Protein AF-A0A562QCH7-F1 (afdb_monomer_lite)

pLDDT: mean 88.37, std 5.82, range [64.56, 94.69]

Foldseek 3Di:
DDWDDAPQKIWAWFWDDDPPFIWIWIWMDGNVDPDIDTDTPPPVDTDPDRVVSSVRNVVVVVVFPHADPVGHTDD

Radius of gyration: 11.99 Å; chains: 1; bounding box: 32×20×31 Å

Organism: NCBI:txid459528

Sequence (75 aa):
MSLRIFGDHRAWASAIESEHSIEAFIAVQGQGKQDEVLHRVAQDRTFRHLLEAEQAADEILQRITGITQDGQLLF

Structure (mmCIF, N/CA/C/O backbone):
data_AF-A0A562QCH7-F1
#
_entry.id   AF-A0A562QCH7-F1
#
loop_
_atom_site.group_PDB
_atom_site.id
_atom_site.type_symbol
_atom_site.label_atom_id
_atom_site.label_alt_id
_atom_site.label_comp_id
_atom_site.label_asym_id
_atom_site.label_entity_id
_atom_site.label_seq_id
_atom_site.pdbx_PDB_ins_code
_atom_site.Cartn_x
_atom_site.Cartn_y
_atom_site.Cartn_z
_atom_site.occupancy
_atom_site.B_iso_or_equiv
_atom_site.auth_seq_id
_atom_site.auth_comp_id
_atom_site.auth_asym_id
_atom_site.auth_atom_id
_atom_site.pdbx_PDB_model_num
ATOM 1 N N . MET A 1 1 ? 2.513 11.685 -3.595 1.00 64.56 1 MET A N 1
ATOM 2 C CA . MET A 1 1 ? 1.993 10.923 -2.445 1.00 64.56 1 MET A CA 1
ATOM 3 C C . MET A 1 1 ? 0.557 11.306 -2.148 1.00 64.56 1 MET A C 1
ATOM 5 O O . MET A 1 1 ? 0.291 12.435 -1.743 1.00 64.56 1 MET A O 1
ATOM 9 N N . SER A 1 2 ? -0.357 10.362 -2.354 1.00 82.56 2 SER A N 1
ATOM 10 C CA . SER A 1 2 ? -1.777 10.493 -2.022 1.00 82.56 2 SER A CA 1
ATOM 11 C C . SER A 1 2 ? -2.069 9.832 -0.677 1.00 82.56 2 SER A C 1
ATOM 13 O O . SER A 1 2 ? -1.554 8.751 -0.397 1.00 82.56 2 SER A O 1
ATOM 15 N N . LEU A 1 3 ? -2.903 10.471 0.145 1.00 89.88 3 LEU A N 1
ATOM 16 C CA . LEU A 1 3 ? -3.322 9.998 1.467 1.00 89.88 3 LEU A CA 1
ATOM 17 C C . LEU A 1 3 ? -4.846 9.850 1.489 1.00 89.88 3 LEU A C 1
ATOM 19 O O . LEU A 1 3 ? -5.567 10.766 1.095 1.00 89.88 3 LEU A O 1
ATOM 23 N N . ARG A 1 4 ? -5.340 8.727 2.007 1.00 92.44 4 ARG A N 1
ATOM 24 C CA . ARG A 1 4 ? -6.760 8.486 2.277 1.00 92.44 4 ARG A CA 1
ATOM 25 C C . ARG A 1 4 ? -6.971 8.117 3.740 1.00 92.44 4 ARG A C 1
ATOM 27 O O . ARG A 1 4 ? -6.124 7.484 4.367 1.00 92.44 4 ARG A O 1
ATOM 34 N N . ILE A 1 5 ? -8.114 8.527 4.281 1.00 91.56 5 ILE A N 1
ATOM 35 C CA . ILE A 1 5 ? -8.505 8.273 5.670 1.00 91.56 5 ILE A CA 1
ATOM 36 C C . ILE A 1 5 ? -9.715 7.339 5.664 1.00 91.56 5 ILE A C 1
ATOM 38 O O . ILE A 1 5 ? -10.701 7.600 4.976 1.00 91.56 5 ILE A O 1
ATOM 42 N N . PHE A 1 6 ? -9.627 6.262 6.437 1.00 90.25 6 PHE A N 1
ATOM 43 C CA . PHE A 1 6 ? -10.627 5.211 6.582 1.00 90.25 6 PHE A CA 1
ATOM 44 C C . PHE A 1 6 ? -10.971 5.052 8.066 1.00 90.25 6 PHE A C 1
ATOM 46 O O . PHE A 1 6 ? -10.385 4.229 8.771 1.00 90.25 6 PHE A O 1
ATOM 53 N N . GLY A 1 7 ? -11.898 5.880 8.556 1.00 88.75 7 GLY A N 1
ATOM 54 C CA . GLY A 1 7 ? -12.203 5.958 9.988 1.00 88.75 7 GLY A CA 1
ATOM 55 C C . GLY A 1 7 ? -10.951 6.335 10.783 1.00 88.75 7 GLY A C 1
ATOM 56 O O . GLY A 1 7 ? -10.353 7.377 10.524 1.00 88.75 7 GLY A O 1
ATOM 57 N N . ASP A 1 8 ? -10.530 5.448 11.683 1.00 89.25 8 ASP A N 1
ATOM 58 C CA . ASP A 1 8 ? -9.329 5.619 12.510 1.00 89.25 8 ASP A CA 1
ATOM 59 C C . ASP A 1 8 ? -8.025 5.210 11.800 1.00 89.25 8 ASP A C 1
ATOM 61 O O . ASP A 1 8 ? -6.959 5.246 12.406 1.00 89.25 8 ASP A O 1
ATOM 65 N N . HIS A 1 9 ? -8.070 4.801 10.530 1.00 91.12 9 HIS A N 1
ATOM 66 C CA . HIS A 1 9 ? -6.883 4.402 9.772 1.00 91.12 9 HIS A CA 1
ATOM 67 C C . HIS A 1 9 ? -6.518 5.435 8.711 1.00 91.12 9 HIS A C 1
ATOM 69 O O . HIS A 1 9 ? -7.372 6.016 8.043 1.00 91.12 9 HIS A O 1
ATOM 75 N N . ARG A 1 10 ? -5.220 5.632 8.514 1.00 92.25 10 ARG A N 1
ATOM 76 C CA . ARG A 1 10 ? -4.650 6.408 7.415 1.00 92.25 10 ARG A CA 1
ATOM 77 C C . ARG A 1 10 ? -3.941 5.456 6.479 1.00 92.25 10 ARG A C 1
ATOM 79 O O . ARG A 1 10 ? -3.206 4.600 6.954 1.00 92.25 10 ARG A O 1
ATOM 86 N N . ALA A 1 11 ? -4.145 5.621 5.181 1.00 94.31 11 ALA A N 1
ATOM 87 C CA . ALA A 1 11 ? -3.430 4.866 4.169 1.00 94.31 11 ALA A CA 1
ATOM 88 C C . ALA A 1 11 ? -2.853 5.784 3.101 1.00 94.31 11 ALA A C 1
ATOM 90 O O . ALA A 1 11 ? -3.531 6.709 2.651 1.00 94.31 11 ALA A O 1
ATOM 91 N N . TRP A 1 12 ? -1.621 5.530 2.681 1.00 94.69 12 TRP A N 1
ATOM 92 C CA . TRP A 1 12 ? -0.982 6.287 1.611 1.00 94.69 12 TRP A CA 1
ATOM 93 C C . TRP A 1 12 ? -0.201 5.390 0.665 1.00 94.69 12 TRP A C 1
ATOM 95 O O . TRP A 1 12 ? 0.286 4.320 1.035 1.00 94.69 12 TRP A O 1
ATOM 105 N N . ALA A 1 13 ? -0.101 5.857 -0.575 1.00 94.12 13 ALA A N 1
ATOM 106 C CA . ALA A 1 13 ? 0.698 5.223 -1.605 1.00 94.12 13 ALA A CA 1
ATOM 107 C C . ALA A 1 13 ? 2.183 5.469 -1.321 1.00 94.12 13 ALA A C 1
ATOM 109 O O . ALA A 1 13 ? 2.592 6.600 -1.040 1.00 94.12 13 ALA A O 1
ATOM 110 N N . SER A 1 14 ? 2.975 4.405 -1.392 1.00 93.00 14 SER A N 1
ATOM 111 C CA . SER A 1 14 ? 4.417 4.434 -1.196 1.00 93.00 14 SER A CA 1
ATOM 112 C C . SER A 1 14 ? 5.103 3.542 -2.227 1.00 93.00 14 SER A C 1
ATOM 114 O O . SER A 1 14 ? 4.552 2.530 -2.660 1.00 93.00 14 SER A O 1
ATOM 116 N N . ALA A 1 15 ? 6.314 3.912 -2.618 1.00 92.31 15 ALA A N 1
ATOM 117 C CA . ALA A 1 15 ? 7.185 3.093 -3.444 1.00 92.31 15 ALA A CA 1
ATOM 118 C C . ALA A 1 15 ? 8.473 2.841 -2.667 1.00 92.31 15 ALA A C 1
ATOM 120 O O . ALA A 1 15 ? 9.057 3.776 -2.117 1.00 92.31 15 ALA A O 1
ATOM 121 N N . ILE A 1 16 ? 8.904 1.586 -2.617 1.00 90.50 16 ILE A N 1
ATOM 122 C CA . ILE A 1 16 ? 10.133 1.196 -1.930 1.00 90.50 16 ILE A CA 1
ATOM 123 C C . ILE A 1 16 ? 11.062 0.568 -2.961 1.00 90.50 16 ILE A C 1
ATOM 125 O O . ILE A 1 16 ? 10.680 -0.340 -3.701 1.00 90.50 16 ILE A O 1
ATOM 129 N N . GLU A 1 17 ? 12.284 1.084 -3.020 1.00 89.75 17 GLU A N 1
ATOM 130 C CA . GLU A 1 17 ? 13.371 0.483 -3.782 1.00 89.75 17 GLU A CA 1
ATOM 131 C C . GLU A 1 17 ? 14.044 -0.592 -2.923 1.00 89.75 17 GLU A C 1
ATOM 133 O O . GLU A 1 17 ? 14.500 -0.326 -1.812 1.00 89.75 17 GLU A O 1
ATOM 138 N N . SER A 1 18 ? 14.068 -1.817 -3.437 1.00 83.69 18 SER A N 1
ATOM 139 C CA . SER A 1 18 ? 14.812 -2.947 -2.884 1.00 83.69 18 SER A CA 1
ATOM 140 C C . SER A 1 18 ? 16.060 -3.204 -3.735 1.00 83.69 18 SER A C 1
ATOM 142 O O . SER A 1 18 ? 16.173 -2.683 -4.844 1.00 83.69 18 SER A O 1
ATOM 144 N N . GLU A 1 19 ? 16.984 -4.049 -3.266 1.00 80.88 19 GLU A N 1
ATOM 145 C CA . GLU A 1 19 ? 18.262 -4.335 -3.950 1.00 80.88 19 GLU A CA 1
ATOM 146 C C . GLU A 1 19 ? 18.107 -4.795 -5.412 1.00 80.88 19 GLU A C 1
ATOM 148 O O . GLU A 1 19 ? 19.050 -4.703 -6.202 1.00 80.88 19 GLU A O 1
ATOM 153 N N . HIS A 1 20 ? 16.937 -5.318 -5.788 1.00 78.56 20 HIS A N 1
ATOM 154 C CA . HIS A 1 20 ? 16.706 -5.922 -7.101 1.00 78.56 20 HIS A CA 1
ATOM 155 C C . HIS A 1 20 ? 15.501 -5.365 -7.864 1.00 78.56 20 HIS A C 1
ATOM 157 O O . HIS A 1 20 ? 15.328 -5.688 -9.041 1.00 78.56 20 HIS A O 1
ATOM 163 N N . SER A 1 21 ? 14.657 -4.551 -7.231 1.00 86.75 21 SER A N 1
ATOM 164 C CA . SER A 1 21 ? 13.438 -4.045 -7.864 1.00 86.75 21 SER A CA 1
ATOM 165 C C . SER A 1 21 ? 12.818 -2.904 -7.083 1.00 86.75 21 SER A C 1
ATOM 167 O O . SER A 1 21 ? 12.976 -2.811 -5.869 1.00 86.75 21 SER A O 1
ATOM 169 N N . ILE A 1 22 ? 12.016 -2.106 -7.777 1.00 90.12 22 ILE A N 1
ATOM 170 C CA . ILE A 1 22 ? 11.115 -1.156 -7.141 1.00 90.12 22 ILE A CA 1
ATOM 171 C C . ILE A 1 22 ? 9.744 -1.810 -7.000 1.00 90.12 22 ILE A C 1
ATOM 173 O O .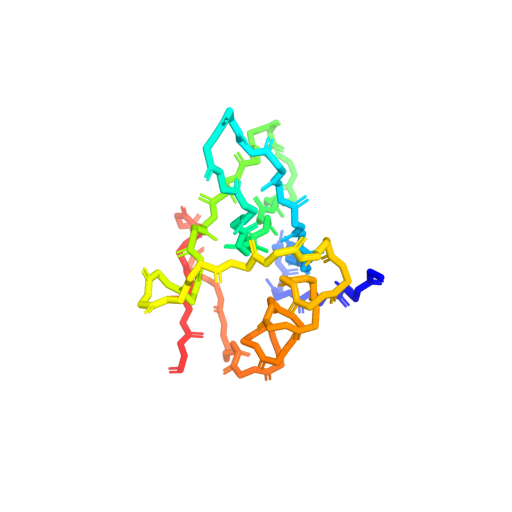 ILE A 1 22 ? 9.222 -2.412 -7.944 1.00 90.12 22 ILE A O 1
ATOM 177 N N . GLU A 1 23 ? 9.173 -1.683 -5.809 1.00 91.06 23 GLU A N 1
ATOM 178 C CA . GLU A 1 23 ? 7.920 -2.306 -5.411 1.00 91.06 23 GLU A CA 1
ATOM 179 C C . GLU A 1 23 ? 6.926 -1.248 -4.916 1.00 91.06 23 GLU A C 1
ATOM 181 O O . GLU A 1 23 ? 7.293 -0.248 -4.295 1.00 91.06 23 GLU A O 1
ATOM 186 N N . ALA A 1 24 ? 5.649 -1.479 -5.212 1.00 93.00 24 ALA A N 1
ATOM 187 C CA . ALA A 1 24 ? 4.551 -0.615 -4.813 1.00 93.00 24 ALA A CA 1
ATOM 188 C C . ALA A 1 24 ? 3.966 -1.088 -3.476 1.00 93.00 24 ALA A C 1
ATOM 190 O O . ALA A 1 24 ? 3.690 -2.276 -3.282 1.00 93.00 24 ALA A O 1
ATOM 191 N N . PHE A 1 25 ? 3.742 -0.152 -2.561 1.00 93.50 25 PHE A N 1
ATOM 192 C CA . PHE A 1 25 ? 3.198 -0.415 -1.236 1.00 93.50 25 PHE A CA 1
ATOM 193 C C . PHE A 1 25 ? 2.064 0.544 -0.894 1.00 93.50 25 PHE A C 1
ATOM 195 O O . PHE A 1 25 ? 2.025 1.697 -1.322 1.00 93.50 25 PHE A O 1
ATOM 202 N N . ILE A 1 26 ? 1.157 0.065 -0.053 1.00 94.06 26 ILE A N 1
ATOM 203 C CA . ILE A 1 26 ? 0.195 0.894 0.657 1.00 94.06 26 ILE A CA 1
ATOM 204 C C . ILE A 1 26 ? 0.532 0.793 2.133 1.00 94.06 26 ILE A C 1
ATOM 206 O O . ILE A 1 26 ? 0.386 -0.261 2.752 1.00 94.06 26 ILE A O 1
ATOM 210 N N . ALA A 1 27 ? 1.019 1.897 2.678 1.00 93.75 27 ALA A N 1
ATOM 211 C CA . ALA A 1 27 ? 1.304 2.015 4.093 1.00 93.75 27 ALA A CA 1
ATOM 212 C C . ALA A 1 27 ? 0.014 2.360 4.829 1.00 93.75 27 ALA A C 1
ATOM 214 O O . ALA A 1 27 ? -0.731 3.234 4.386 1.00 93.75 27 ALA A O 1
ATOM 215 N N . VAL A 1 28 ? -0.257 1.655 5.924 1.00 93.38 28 VAL A N 1
ATOM 216 C CA . VAL A 1 28 ? -1.446 1.830 6.756 1.00 93.38 28 VAL A CA 1
ATOM 217 C C . VAL A 1 28 ? -1.023 2.099 8.190 1.00 93.38 28 VAL A C 1
ATOM 219 O O . VAL A 1 28 ? -0.319 1.298 8.800 1.00 93.38 28 VAL A O 1
ATOM 222 N N . GLN A 1 29 ? -1.521 3.192 8.758 1.00 92.00 29 GLN A N 1
ATOM 223 C CA . GLN A 1 29 ? -1.309 3.550 10.155 1.00 92.00 29 GLN A CA 1
ATOM 224 C C . GLN A 1 29 ? -2.652 3.728 10.861 1.00 92.00 29 GLN A C 1
ATOM 226 O O . GLN A 1 29 ? -3.475 4.555 10.463 1.00 92.00 29 GLN A O 1
ATOM 231 N N . GLY A 1 30 ? -2.872 2.956 11.925 1.00 88.12 30 GLY A N 1
ATOM 232 C CA . GLY A 1 30 ? -4.011 3.145 12.822 1.00 88.12 30 GLY A CA 1
ATOM 233 C C . GLY A 1 30 ? -3.769 4.299 13.795 1.00 88.12 30 GLY A C 1
ATOM 234 O O . GLY A 1 30 ? -2.667 4.471 14.312 1.00 88.12 30 GLY A O 1
ATOM 235 N N . GLN A 1 31 ? -4.798 5.085 14.083 1.00 79.12 31 GLN A N 1
ATOM 236 C CA . GLN A 1 31 ? -4.741 6.167 15.055 1.00 79.12 31 GLN A CA 1
ATOM 237 C C . GLN A 1 31 ? -4.456 5.596 16.451 1.00 79.12 31 GLN A C 1
ATOM 239 O O . GLN A 1 31 ? -5.215 4.790 16.980 1.00 79.12 31 GLN A O 1
ATOM 244 N N . GLY A 1 32 ? -3.327 6.000 17.038 1.00 74.94 32 GLY A N 1
ATOM 245 C CA . GLY A 1 32 ? -2.865 5.487 18.331 1.00 74.94 32 GLY A CA 1
ATOM 246 C C . GLY A 1 32 ? -2.089 4.166 18.264 1.00 74.94 32 GLY A C 1
ATOM 247 O O . GLY A 1 32 ? -1.621 3.708 19.303 1.00 74.94 32 GLY A O 1
ATOM 248 N N . LYS A 1 33 ? -1.897 3.576 17.074 1.00 76.75 33 LYS A N 1
ATOM 249 C CA . LYS A 1 33 ? -0.929 2.490 16.868 1.00 76.75 33 LYS A CA 1
ATOM 250 C C . LYS A 1 33 ? 0.440 3.092 16.538 1.00 76.75 33 LYS A C 1
ATOM 252 O O . LYS A 1 33 ? 0.530 4.022 15.740 1.00 76.75 33 LYS A O 1
ATOM 257 N N . GLN A 1 34 ? 1.495 2.582 17.173 1.00 73.19 34 GLN A N 1
ATOM 258 C CA . GLN A 1 34 ? 2.872 2.946 16.815 1.00 73.19 34 GLN A CA 1
ATOM 259 C C . GLN A 1 34 ? 3.322 2.259 15.524 1.00 73.19 34 GLN A C 1
ATOM 261 O O . GLN A 1 34 ? 4.114 2.836 14.784 1.00 73.19 34 GLN A O 1
ATOM 266 N N . ASP A 1 35 ? 2.779 1.075 15.240 1.00 78.12 35 ASP A N 1
ATOM 267 C CA . ASP A 1 35 ? 3.201 0.268 14.103 1.00 78.12 35 ASP A CA 1
ATOM 268 C C . ASP A 1 35 ? 2.450 0.639 12.822 1.00 78.12 35 ASP A C 1
ATOM 270 O O . ASP A 1 35 ? 1.217 0.728 12.779 1.00 78.12 35 ASP A O 1
ATOM 274 N N . GLU A 1 36 ? 3.233 0.837 11.768 1.00 86.62 36 GLU A N 1
ATOM 275 C CA . GLU A 1 36 ? 2.782 0.970 10.392 1.00 86.62 36 GLU A CA 1
ATOM 276 C C . GLU A 1 36 ? 2.785 -0.406 9.726 1.00 86.62 36 GLU A C 1
ATOM 278 O O . GLU A 1 36 ? 3.753 -1.162 9.826 1.00 86.62 36 GLU A O 1
ATOM 283 N N . VAL A 1 37 ? 1.701 -0.732 9.025 1.00 90.44 37 VAL A N 1
ATOM 284 C CA . VAL A 1 37 ? 1.600 -1.962 8.241 1.00 90.44 37 VAL A CA 1
ATOM 285 C C . VAL A 1 37 ? 1.791 -1.621 6.772 1.00 90.44 37 VAL A C 1
ATOM 287 O O . VAL A 1 37 ? 1.006 -0.874 6.188 1.00 90.44 37 VAL A O 1
ATOM 290 N N . LEU A 1 38 ? 2.829 -2.192 6.167 1.00 90.56 38 LEU A N 1
ATOM 291 C CA . LE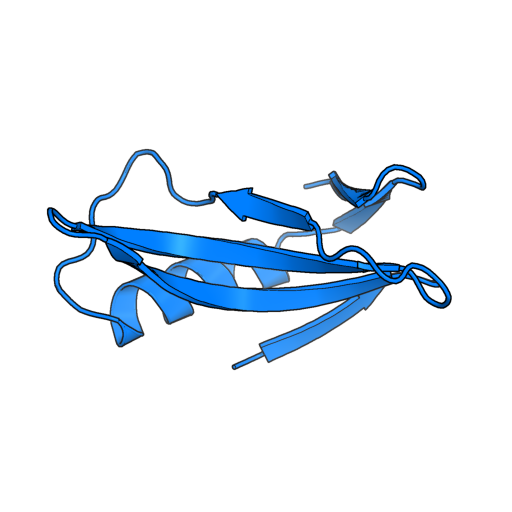U A 1 38 ? 3.102 -2.070 4.741 1.00 90.56 38 LEU A CA 1
ATOM 292 C C . LEU A 1 38 ? 2.442 -3.219 3.981 1.00 90.56 38 LEU A C 1
ATOM 294 O O . LEU A 1 38 ? 2.820 -4.381 4.128 1.00 90.56 38 LEU A O 1
ATOM 298 N N . HIS A 1 39 ? 1.483 -2.889 3.122 1.00 91.81 39 HIS A N 1
ATOM 299 C CA . HIS A 1 39 ? 0.861 -3.849 2.217 1.00 91.81 39 HIS A CA 1
ATOM 300 C C . HIS A 1 39 ? 1.511 -3.757 0.851 1.00 91.81 39 HIS A C 1
ATOM 302 O O . HIS A 1 39 ? 1.368 -2.746 0.166 1.00 91.81 39 HIS A O 1
ATOM 308 N N . ARG A 1 40 ? 2.212 -4.812 0.434 1.00 90.88 40 ARG A N 1
ATOM 309 C CA . ARG A 1 40 ? 2.756 -4.884 -0.923 1.00 90.88 40 ARG A CA 1
ATOM 310 C C . ARG A 1 40 ? 1.618 -5.051 -1.924 1.00 90.88 40 ARG A C 1
ATOM 312 O O . ARG A 1 40 ? 0.869 -6.029 -1.861 1.00 90.88 40 ARG A O 1
ATOM 319 N N . VAL A 1 41 ? 1.536 -4.134 -2.877 1.00 89.88 41 VAL A N 1
ATOM 320 C CA . VAL A 1 41 ? 0.526 -4.115 -3.937 1.00 89.88 41 VAL A CA 1
ATOM 321 C C . VAL A 1 41 ? 1.184 -4.244 -5.313 1.00 89.88 41 VAL A C 1
ATOM 323 O O . VAL A 1 41 ? 2.404 -4.160 -5.425 1.00 89.88 41 VAL A O 1
ATOM 326 N N . ALA A 1 42 ? 0.389 -4.517 -6.355 1.00 85.88 42 ALA A N 1
ATOM 327 C CA . ALA A 1 42 ? 0.888 -4.757 -7.718 1.00 85.88 42 ALA A CA 1
ATOM 328 C C . ALA A 1 42 ? 2.028 -5.803 -7.776 1.00 85.88 42 ALA A C 1
ATOM 330 O O . ALA A 1 42 ? 3.030 -5.616 -8.460 1.00 85.88 42 ALA A O 1
ATOM 331 N N . GLN A 1 43 ? 1.895 -6.899 -7.014 1.00 83.06 43 GLN A N 1
ATOM 332 C CA . GLN A 1 43 ? 2.939 -7.928 -6.854 1.00 83.06 43 GLN A CA 1
ATOM 333 C C . GLN A 1 43 ? 3.284 -8.660 -8.159 1.00 83.06 43 GLN A C 1
ATOM 335 O O . GLN A 1 43 ? 4.355 -9.247 -8.282 1.00 83.06 43 GLN A O 1
ATOM 340 N N . ASP A 1 44 ? 2.376 -8.616 -9.128 1.00 83.12 44 ASP A N 1
ATOM 341 C CA . ASP A 1 44 ? 2.515 -9.152 -10.476 1.00 83.12 44 ASP A CA 1
ATOM 342 C C . ASP A 1 44 ? 3.406 -8.290 -11.387 1.00 83.12 44 ASP A C 1
ATOM 344 O O . ASP A 1 44 ? 3.713 -8.694 -12.510 1.00 83.12 44 ASP A O 1
ATOM 348 N N . ARG A 1 45 ? 3.845 -7.112 -10.922 1.00 79.62 45 ARG A N 1
ATOM 349 C CA . ARG A 1 45 ? 4.638 -6.156 -11.699 1.00 79.62 45 ARG A CA 1
ATOM 350 C C . ARG A 1 45 ? 5.883 -5.736 -10.919 1.00 79.62 45 ARG A C 1
ATOM 352 O O . ARG A 1 45 ? 5.820 -5.391 -9.744 1.00 79.62 45 ARG A O 1
ATOM 359 N N . THR A 1 46 ? 7.028 -5.735 -11.593 1.00 79.69 46 THR A N 1
ATOM 360 C CA . THR A 1 46 ? 8.254 -5.091 -11.110 1.00 79.69 46 THR A CA 1
ATOM 361 C C . THR A 1 46 ? 8.430 -3.756 -11.813 1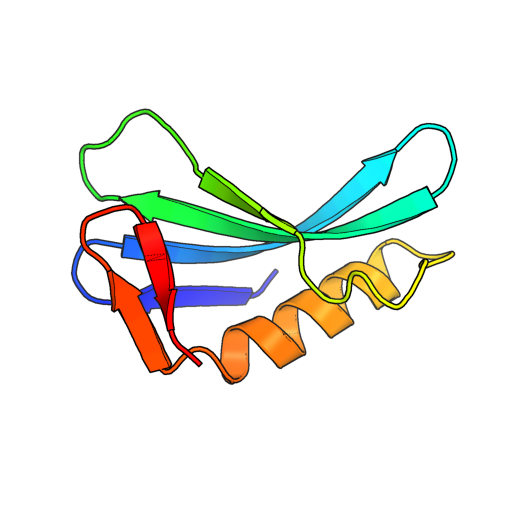.00 79.69 46 THR A C 1
ATOM 363 O O . THR A 1 46 ? 8.332 -3.666 -13.039 1.00 79.69 46 THR A O 1
ATOM 366 N N . PHE A 1 47 ? 8.684 -2.708 -11.034 1.00 87.94 47 PHE A N 1
ATOM 367 C CA . PHE A 1 47 ? 8.844 -1.358 -11.558 1.00 87.94 47 PHE A CA 1
ATOM 368 C C . PHE A 1 47 ? 10.324 -1.035 -11.756 1.00 87.94 47 PHE A C 1
ATOM 370 O O . PHE A 1 47 ? 11.186 -1.497 -11.006 1.00 87.94 47 PHE A O 1
ATOM 377 N N . ARG A 1 48 ? 10.618 -0.232 -12.784 1.00 85.88 48 ARG A N 1
ATOM 378 C CA . ARG A 1 48 ? 11.966 0.309 -13.036 1.00 85.88 48 ARG A CA 1
ATOM 379 C C . ARG A 1 48 ? 12.134 1.731 -12.509 1.00 85.88 48 ARG A C 1
ATOM 381 O O . ARG A 1 48 ? 13.260 2.201 -12.389 1.00 85.88 48 ARG A O 1
ATOM 388 N N . HIS A 1 49 ? 11.027 2.405 -12.196 1.00 88.56 49 HIS A N 1
ATOM 389 C CA . HIS A 1 49 ? 11.006 3.784 -11.725 1.00 88.56 49 HIS A CA 1
ATOM 390 C C . HIS A 1 49 ? 10.119 3.931 -10.482 1.00 88.56 49 HIS A C 1
ATOM 392 O O . HIS A 1 49 ? 9.011 3.398 -10.442 1.00 88.56 49 HIS A O 1
ATOM 398 N N . LEU A 1 50 ? 10.583 4.709 -9.493 1.00 90.00 50 LEU A N 1
ATOM 399 C CA . LEU A 1 50 ? 9.839 4.992 -8.254 1.00 90.00 50 LEU A CA 1
ATOM 400 C C . LEU A 1 50 ? 8.482 5.633 -8.541 1.00 90.00 50 LEU A C 1
ATOM 402 O O . LEU A 1 50 ? 7.480 5.248 -7.949 1.00 90.00 50 LEU A O 1
ATOM 406 N N . LEU A 1 51 ? 8.444 6.554 -9.505 1.00 90.50 51 LEU A N 1
ATOM 407 C CA . LEU A 1 51 ? 7.218 7.243 -9.891 1.00 90.50 51 LEU A CA 1
ATOM 408 C C . LEU A 1 51 ? 6.154 6.280 -10.440 1.00 90.50 51 LEU A C 1
ATOM 410 O O . LEU A 1 51 ? 4.981 6.437 -10.122 1.00 90.50 51 LEU A O 1
ATOM 414 N N . GLU A 1 52 ? 6.548 5.276 -11.229 1.00 91.38 52 GLU A N 1
ATOM 415 C CA . GLU A 1 52 ? 5.606 4.286 -11.772 1.00 91.38 52 GLU A CA 1
ATOM 416 C C . GLU A 1 52 ? 5.034 3.394 -10.665 1.00 91.38 52 GLU A C 1
ATOM 418 O O . GLU A 1 52 ? 3.839 3.101 -10.660 1.00 91.38 52 GLU A O 1
ATOM 423 N N . ALA A 1 53 ? 5.873 2.991 -9.707 1.00 91.94 53 ALA A N 1
ATOM 424 C CA . ALA A 1 53 ? 5.431 2.218 -8.552 1.00 91.94 53 ALA A CA 1
ATOM 425 C C . ALA A 1 53 ? 4.490 3.029 -7.652 1.00 91.94 53 ALA A C 1
ATOM 427 O O . ALA A 1 53 ? 3.477 2.506 -7.1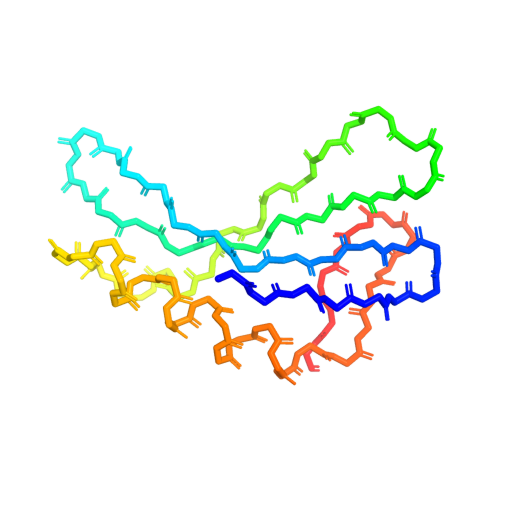92 1.00 91.94 53 ALA A O 1
ATOM 428 N N . GLU A 1 54 ? 4.784 4.314 -7.436 1.00 92.00 54 GLU A N 1
ATOM 429 C CA . GLU A 1 54 ? 3.930 5.200 -6.642 1.00 92.00 54 GLU A CA 1
ATOM 430 C C . GLU A 1 54 ? 2.582 5.445 -7.334 1.00 92.00 54 GLU A C 1
ATOM 432 O O . GLU A 1 54 ? 1.546 5.415 -6.675 1.00 92.00 54 GLU A O 1
ATOM 437 N N . GLN A 1 55 ? 2.569 5.616 -8.660 1.00 92.44 55 GLN A N 1
ATOM 438 C CA . GLN A 1 55 ? 1.335 5.729 -9.444 1.00 92.44 55 GLN A CA 1
ATOM 439 C C . GLN A 1 55 ? 0.496 4.450 -9.371 1.00 92.44 55 GLN A C 1
ATOM 441 O O . GLN A 1 55 ? -0.706 4.523 -9.131 1.00 92.44 55 GLN A O 1
ATOM 446 N N . ALA A 1 56 ? 1.117 3.277 -9.504 1.00 92.88 56 ALA A N 1
ATOM 447 C CA . ALA A 1 56 ? 0.411 2.007 -9.356 1.00 92.88 56 ALA A CA 1
ATOM 448 C C . ALA A 1 56 ? -0.144 1.819 -7.933 1.00 92.88 56 ALA A C 1
ATOM 450 O O . ALA A 1 56 ? -1.272 1.352 -7.760 1.00 92.88 56 ALA A O 1
ATOM 451 N N . ALA A 1 57 ? 0.617 2.210 -6.907 1.00 93.75 57 ALA A N 1
ATOM 452 C CA . ALA A 1 57 ? 0.130 2.229 -5.532 1.00 93.75 57 ALA A CA 1
ATOM 453 C C . ALA A 1 57 ? -1.041 3.210 -5.354 1.00 93.75 57 ALA A C 1
ATOM 455 O O . ALA A 1 57 ? -1.990 2.878 -4.648 1.00 93.75 57 ALA A O 1
ATOM 456 N N . ASP A 1 58 ? -1.016 4.376 -6.006 1.00 93.75 58 ASP A N 1
ATOM 457 C CA . ASP A 1 58 ? -2.103 5.361 -5.966 1.00 93.75 58 ASP A CA 1
ATOM 458 C C . ASP A 1 58 ? -3.387 4.844 -6.628 1.00 93.75 58 ASP A C 1
ATOM 460 O O . ASP A 1 58 ? -4.467 4.934 -6.046 1.00 93.75 58 ASP A O 1
ATOM 464 N N . GLU A 1 59 ? -3.281 4.220 -7.801 1.00 92.94 59 GLU A N 1
ATOM 465 C CA . GLU A 1 59 ? -4.421 3.590 -8.476 1.00 92.94 59 GLU A CA 1
ATOM 466 C C . GLU A 1 59 ? -5.091 2.539 -7.582 1.00 92.94 59 GLU A C 1
ATOM 468 O O . GLU A 1 59 ? -6.319 2.472 -7.479 1.00 92.94 59 GLU A O 1
ATOM 473 N N . ILE A 1 60 ? -4.289 1.729 -6.891 1.00 92.44 60 ILE A N 1
ATOM 474 C CA . ILE A 1 60 ? -4.794 0.719 -5.959 1.00 92.44 60 ILE A CA 1
ATOM 475 C C . ILE A 1 60 ? -5.366 1.389 -4.706 1.00 92.44 60 ILE A C 1
ATOM 477 O O . ILE A 1 60 ? -6.445 1.002 -4.253 1.00 92.44 60 ILE A O 1
ATOM 481 N N . LEU A 1 61 ? -4.718 2.439 -4.192 1.00 93.88 61 LEU A N 1
ATOM 482 C CA . LEU A 1 61 ? -5.209 3.227 -3.066 1.00 93.88 61 LEU A CA 1
ATOM 483 C C . LEU A 1 61 ? -6.594 3.808 -3.348 1.00 93.88 61 LEU A C 1
ATOM 485 O O . LEU A 1 61 ? -7.436 3.799 -2.454 1.00 93.88 61 LEU A O 1
ATOM 489 N N . GLN A 1 62 ? -6.866 4.274 -4.567 1.00 92.44 62 GLN A N 1
ATOM 490 C CA . GLN A 1 62 ? -8.182 4.785 -4.970 1.00 92.44 62 GLN A CA 1
ATOM 491 C C . GLN A 1 62 ? -9.263 3.696 -5.012 1.00 92.44 62 GLN A C 1
ATOM 493 O O . GLN A 1 62 ? -10.436 3.990 -4.785 1.00 92.44 62 GLN A O 1
ATOM 498 N N . ARG A 1 63 ? -8.877 2.437 -5.239 1.00 92.25 63 ARG A N 1
ATOM 499 C CA . ARG A 1 63 ? -9.796 1.290 -5.273 1.00 92.25 63 ARG A CA 1
ATOM 500 C C . ARG A 1 63 ? -10.126 0.729 -3.893 1.00 92.25 63 ARG A C 1
ATOM 502 O O . ARG A 1 63 ? -11.114 0.021 -3.773 1.00 92.25 63 ARG A O 1
ATOM 509 N N . ILE A 1 64 ? -9.349 1.059 -2.859 1.00 93.12 64 ILE A N 1
ATOM 510 C CA . ILE A 1 64 ? -9.645 0.621 -1.490 1.00 93.12 64 ILE A CA 1
ATOM 511 C C . ILE A 1 64 ? -11.003 1.177 -1.043 1.00 93.12 64 ILE A C 1
ATOM 513 O O . ILE A 1 64 ? -11.249 2.390 -1.091 1.00 93.12 64 ILE A O 1
ATOM 517 N N . THR A 1 65 ? -11.867 0.289 -0.563 1.00 92.19 65 THR A N 1
ATOM 518 C CA . THR A 1 65 ? -13.202 0.610 -0.040 1.00 92.19 65 THR A CA 1
ATOM 519 C C . THR A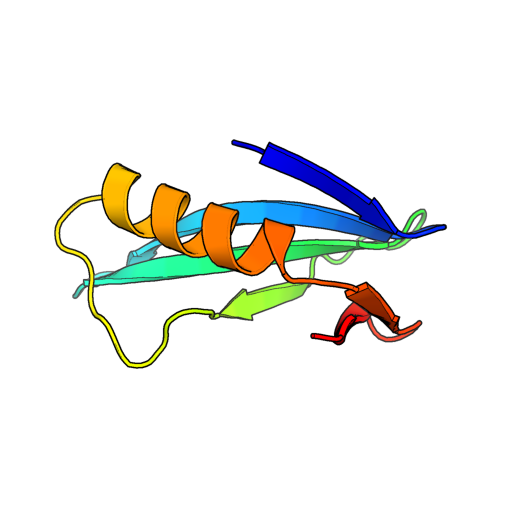 1 65 ? -13.207 0.764 1.480 1.00 92.19 65 THR A C 1
ATOM 521 O O . THR A 1 65 ? -14.034 1.497 2.021 1.00 92.19 65 THR A O 1
ATOM 524 N N . GLY A 1 66 ? -12.251 0.143 2.175 1.00 91.75 66 GLY A N 1
ATOM 525 C CA . GLY A 1 66 ? -12.125 0.218 3.626 1.00 91.75 66 GLY A CA 1
ATOM 526 C C . GLY A 1 66 ? -10.852 -0.434 4.157 1.00 91.75 66 GLY A C 1
ATOM 527 O O . GLY A 1 66 ? -10.083 -1.036 3.412 1.00 91.75 66 GLY A O 1
ATOM 528 N N . ILE A 1 67 ? -10.638 -0.313 5.466 1.00 91.38 67 ILE A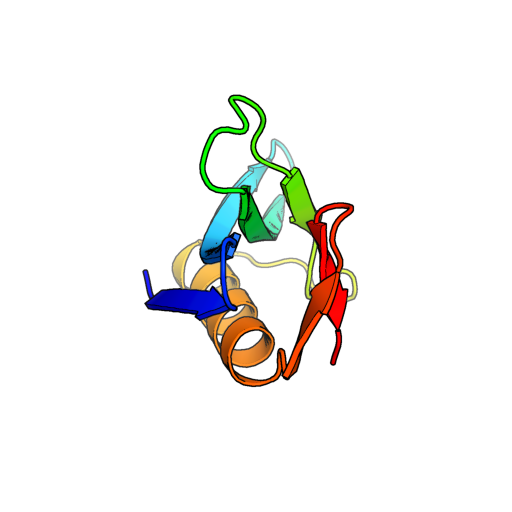 N 1
ATOM 529 C CA . ILE A 1 67 ? -9.535 -0.956 6.185 1.00 91.38 67 ILE A CA 1
ATOM 530 C C . ILE A 1 67 ? -10.115 -1.639 7.423 1.00 91.38 67 ILE A C 1
ATOM 532 O O . ILE A 1 67 ? -10.924 -1.044 8.138 1.00 91.38 67 ILE A O 1
ATOM 536 N N . THR A 1 68 ? -9.743 -2.896 7.661 1.00 88.19 68 THR A N 1
ATOM 537 C CA . THR A 1 68 ? -10.185 -3.652 8.842 1.00 88.19 68 THR A CA 1
ATOM 538 C C . THR A 1 68 ? -9.503 -3.143 10.119 1.00 88.19 68 THR A C 1
ATOM 540 O O . THR A 1 68 ? -8.506 -2.428 10.064 1.00 88.19 68 THR A O 1
ATOM 543 N N . GLN A 1 69 ? -9.997 -3.535 11.299 1.00 82.44 69 GLN A N 1
ATOM 544 C CA . GLN A 1 69 ? -9.368 -3.162 12.582 1.00 82.44 69 GLN A CA 1
ATOM 545 C C . GLN A 1 69 ? -7.925 -3.683 12.731 1.00 82.44 69 GLN A C 1
ATOM 547 O O . GLN A 1 69 ? -7.102 -3.075 13.425 1.00 82.44 69 GLN A O 1
ATOM 552 N N . ASP A 1 70 ? -7.606 -4.771 12.032 1.00 81.88 70 ASP A N 1
ATOM 553 C CA . ASP A 1 70 ? -6.269 -5.364 11.977 1.00 81.88 70 ASP A CA 1
ATOM 554 C C . ASP A 1 70 ? -5.356 -4.668 10.955 1.00 81.88 70 ASP A C 1
ATOM 556 O O . ASP A 1 70 ? -4.202 -5.051 10.787 1.00 81.88 70 ASP A O 1
ATOM 560 N N . GLY A 1 71 ? -5.854 -3.629 10.277 1.00 82.44 71 GLY A N 1
ATOM 561 C CA . GLY A 1 71 ? -5.107 -2.869 9.285 1.00 82.44 71 GLY A CA 1
ATOM 562 C C . GLY A 1 71 ? -5.065 -3.523 7.906 1.00 82.44 71 GLY A C 1
ATOM 563 O O . GLY A 1 71 ? -4.218 -3.136 7.109 1.00 82.44 71 GLY A O 1
ATOM 564 N N . GLN A 1 72 ? -5.933 -4.496 7.600 1.00 88.38 72 GLN A N 1
ATOM 565 C CA . GLN A 1 72 ? -5.992 -5.114 6.269 1.00 88.38 72 GLN A CA 1
ATOM 566 C C . GLN A 1 72 ? -6.817 -4.284 5.287 1.00 88.38 72 GLN A C 1
ATOM 568 O O . GLN A 1 72 ? -7.826 -3.687 5.659 1.00 88.38 72 GLN A O 1
ATOM 573 N N . LEU A 1 73 ? -6.398 -4.284 4.023 1.00 89.69 73 LEU A N 1
ATOM 574 C CA . LEU A 1 73 ? -7.049 -3.546 2.944 1.00 89.69 73 LEU A CA 1
ATOM 575 C C . LEU A 1 73 ? -8.282 -4.288 2.423 1.00 89.69 73 LEU A C 1
ATOM 577 O O . LEU A 1 73 ? -8.226 -5.489 2.160 1.00 89.69 73 LEU A O 1
ATOM 581 N N . LEU A 1 74 ? -9.374 -3.553 2.225 1.00 89.75 74 LEU A N 1
ATOM 582 C CA . LEU A 1 74 ? -10.581 -4.025 1.551 1.00 89.75 74 LEU A CA 1
ATOM 583 C C . LEU A 1 74 ? -10.676 -3.361 0.173 1.00 89.75 74 LEU A C 1
ATOM 585 O O . LEU A 1 74 ? -10.488 -2.147 0.063 1.00 89.75 74 LEU A O 1
ATOM 589 N N . PHE A 1 75 ? -10.972 -4.150 -0.860 1.00 87.56 75 PHE A N 1
ATOM 590 C CA . PHE A 1 75 ? -11.085 -3.722 -2.260 1.00 87.56 75 PHE A CA 1
ATOM 591 C C . PHE A 1 75 ? -12.514 -3.875 -2.772 1.00 87.56 75 PHE A C 1
ATOM 593 O O . PHE A 1 75 ? -13.217 -4.787 -2.283 1.00 87.56 75 PHE A O 1
#

Secondary structure (DSSP, 8-state):
--EEEETTEEEEEEEEE-SS-EEEEEEEEETT-SPEEEEEE-TT--BSSHHHHHHHHHHHHHH--EE-TT--EE-